Protein AF-A0A645HZ33-F1 (afdb_monomer)

pLDDT: mean 96.0, std 2.38, range [82.31, 98.31]

Structure (mmCIF, N/CA/C/O backbone):
data_AF-A0A645HZ33-F1
#
_entry.id   AF-A0A645HZ33-F1
#
loop_
_atom_site.group_PDB
_atom_site.id
_atom_site.type_symbol
_atom_site.label_atom_id
_atom_site.label_alt_id
_atom_site.label_comp_id
_atom_site.label_asym_id
_atom_site.label_entity_id
_atom_site.label_seq_id
_atom_site.pdbx_PDB_ins_code
_atom_site.Cartn_x
_atom_site.Cartn_y
_atom_site.Cartn_z
_atom_site.occupancy
_atom_site.B_iso_or_equiv
_atom_site.auth_seq_id
_atom_site.auth_comp_id
_atom_site.auth_asym_id
_atom_site.auth_atom_id
_atom_site.pdbx_PDB_model_num
ATOM 1 N N . MET A 1 1 ? 4.095 4.950 7.983 1.00 90.06 1 MET A N 1
ATOM 2 C CA . MET A 1 1 ? 3.994 4.127 9.215 1.00 90.06 1 MET A CA 1
ATOM 3 C C . MET A 1 1 ? 3.035 4.804 10.173 1.00 90.06 1 MET A C 1
ATOM 5 O O . MET A 1 1 ? 3.065 6.028 10.247 1.00 90.06 1 MET A O 1
ATOM 9 N N . GLY A 1 2 ? 2.239 4.033 10.914 1.00 95.06 2 GLY A N 1
ATOM 10 C CA . GLY A 1 2 ? 1.280 4.588 11.870 1.00 95.06 2 GLY A CA 1
ATOM 11 C C . GLY A 1 2 ? -0.171 4.328 11.473 1.00 95.06 2 GLY A C 1
ATOM 12 O O . GLY A 1 2 ? -0.450 3.284 10.886 1.00 95.06 2 GLY A O 1
ATOM 13 N N . ALA A 1 3 ? -1.071 5.234 11.843 1.00 96.94 3 ALA A N 1
ATOM 14 C CA . ALA A 1 3 ? -2.517 5.039 11.772 1.00 96.94 3 ALA A CA 1
ATOM 15 C C . ALA A 1 3 ? -3.005 4.777 10.342 1.00 96.94 3 ALA A C 1
ATOM 17 O O . ALA A 1 3 ? -2.630 5.500 9.418 1.00 96.94 3 ALA A O 1
ATOM 18 N N . ALA A 1 4 ? -3.847 3.764 10.160 1.00 96.94 4 ALA A N 1
ATOM 19 C CA . ALA A 1 4 ? -4.554 3.543 8.905 1.00 96.94 4 ALA A CA 1
ATOM 20 C C . ALA A 1 4 ? -5.818 4.415 8.832 1.00 96.94 4 ALA A C 1
ATOM 22 O O . ALA A 1 4 ? -6.524 4.591 9.823 1.00 96.94 4 ALA A O 1
ATOM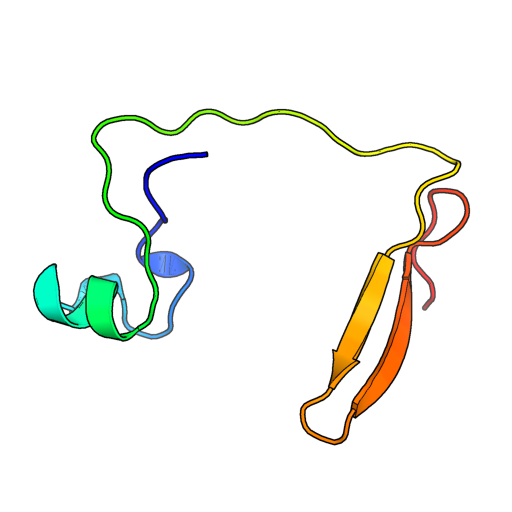 23 N N . TYR A 1 5 ? -6.116 4.926 7.642 1.00 9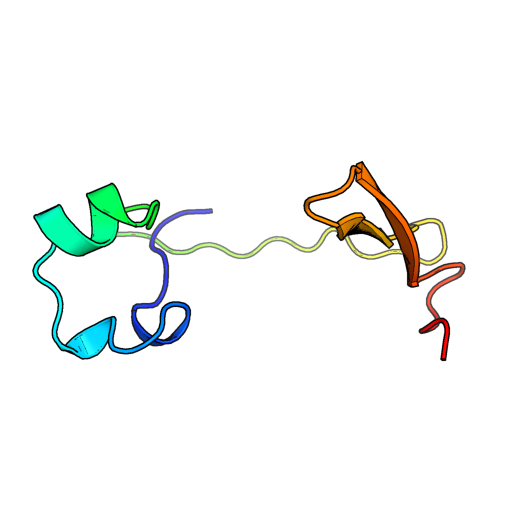5.94 5 TYR A N 1
ATOM 24 C CA . TYR A 1 5 ? -7.329 5.689 7.361 1.00 95.94 5 TYR A CA 1
ATOM 25 C C . TYR A 1 5 ? -8.547 4.762 7.233 1.00 95.94 5 TYR A C 1
ATOM 27 O O . TYR A 1 5 ? -8.459 3.720 6.581 1.00 95.94 5 TYR A O 1
ATOM 35 N N . SER A 1 6 ? -9.675 5.115 7.858 1.00 94.38 6 SER A N 1
ATOM 36 C CA . SER A 1 6 ? -10.895 4.284 7.897 1.00 94.38 6 SER A CA 1
ATOM 37 C C . SER A 1 6 ? -11.515 4.044 6.528 1.00 94.38 6 SER A C 1
ATOM 39 O O . SER A 1 6 ? -12.069 2.981 6.279 1.00 94.38 6 SER A O 1
ATOM 41 N N . GLU A 1 7 ? -11.373 4.995 5.621 1.00 94.69 7 GLU A N 1
ATOM 42 C CA . GLU A 1 7 ? -11.869 4.937 4.252 1.00 94.69 7 GLU A CA 1
ATOM 43 C C . GLU A 1 7 ? -11.119 3.929 3.361 1.00 94.69 7 GLU A C 1
ATOM 45 O O . GLU A 1 7 ? -11.590 3.612 2.271 1.00 94.69 7 GLU A O 1
ATOM 50 N N . ASN A 1 8 ? -9.983 3.379 3.815 1.00 94.94 8 ASN A N 1
ATOM 51 C CA . ASN A 1 8 ? -9.235 2.357 3.070 1.00 94.94 8 ASN A CA 1
ATOM 52 C C . ASN A 1 8 ? -9.872 0.961 3.148 1.00 94.94 8 ASN A C 1
ATOM 54 O O . ASN A 1 8 ? -9.415 0.045 2.460 1.00 94.94 8 ASN A O 1
ATOM 58 N N . ILE A 1 9 ? -10.900 0.789 3.983 1.00 93.81 9 ILE A N 1
ATOM 59 C CA . ILE A 1 9 ? -11.695 -0.434 4.084 1.00 93.81 9 ILE A CA 1
ATOM 60 C C . ILE A 1 9 ? -13.157 -0.083 3.830 1.00 93.81 9 ILE A C 1
ATOM 62 O O . ILE A 1 9 ? -13.664 0.949 4.275 1.00 93.81 9 ILE A O 1
ATOM 66 N N . GLU A 1 10 ? -13.848 -0.952 3.099 1.00 93.56 10 GLU A N 1
ATOM 67 C CA . GLU A 1 10 ? -15.268 -0.785 2.816 1.00 93.56 10 GLU A CA 1
ATOM 68 C C . GLU A 1 10 ? -16.071 -0.676 4.125 1.00 93.56 10 GLU A C 1
ATOM 70 O O . GLU A 1 10 ? -15.955 -1.516 5.013 1.00 93.56 10 GLU A O 1
ATOM 75 N N . ASN A 1 11 ? -16.883 0.380 4.247 1.00 94.06 11 ASN A N 1
ATOM 76 C CA . ASN A 1 11 ? -17.641 0.733 5.457 1.00 94.06 11 ASN A CA 1
ATOM 77 C C . ASN A 1 11 ? -16.800 1.014 6.720 1.00 94.06 11 ASN A C 1
ATOM 79 O O . ASN A 1 11 ? -17.365 1.062 7.815 1.00 94.06 11 ASN A O 1
ATOM 83 N N . GLY A 1 12 ? -15.489 1.254 6.602 1.00 93.00 12 GLY A N 1
ATOM 84 C CA . GLY A 1 12 ? -14.597 1.405 7.755 1.00 93.00 12 GLY A CA 1
ATOM 85 C C . GLY A 1 12 ? -14.922 2.575 8.694 1.00 93.00 12 GLY A C 1
ATOM 86 O O . GLY A 1 12 ? -14.599 2.511 9.878 1.00 93.00 12 GLY A O 1
ATOM 87 N N . GLU A 1 13 ? -15.616 3.617 8.223 1.00 94.12 13 GLU A N 1
ATOM 88 C CA . GLU A 1 13 ? -16.093 4.727 9.072 1.00 94.12 13 GLU A CA 1
ATOM 89 C C . GLU A 1 13 ? -17.129 4.286 10.119 1.00 94.12 13 GLU A C 1
ATOM 91 O O . GLU A 1 13 ? -17.230 4.894 11.183 1.00 94.12 13 GLU A O 1
ATOM 96 N N . ASN A 1 14 ? -17.875 3.212 9.837 1.00 95.88 14 ASN A N 1
ATOM 97 C CA . ASN A 1 14 ? -18.920 2.687 10.718 1.00 95.88 14 ASN A CA 1
ATOM 98 C C . ASN A 1 14 ? -18.409 1.602 11.676 1.00 95.88 14 ASN A C 1
ATOM 100 O O . ASN A 1 14 ? -19.181 1.102 12.493 1.00 95.88 14 ASN A O 1
ATOM 104 N N . LEU A 1 15 ? -17.135 1.220 11.562 1.00 95.44 15 LEU A N 1
ATOM 105 C CA . LEU A 1 15 ? -16.524 0.196 12.399 1.00 95.44 15 LEU A CA 1
ATOM 106 C C . LEU A 1 15 ? -16.004 0.792 13.709 1.00 95.44 15 LEU A C 1
ATOM 108 O O . LEU A 1 15 ? -15.452 1.897 13.752 1.00 95.44 15 LEU A O 1
ATOM 1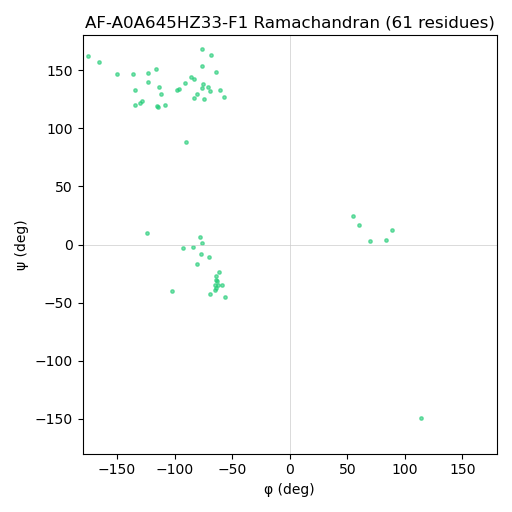12 N N . THR A 1 16 ? -16.125 0.015 14.779 1.00 95.94 16 THR A N 1
ATOM 113 C CA . THR A 1 16 ? -15.422 0.265 16.041 1.00 95.94 16 THR A CA 1
ATOM 114 C C . THR A 1 16 ? -13.920 0.038 15.885 1.00 95.94 16 THR A C 1
ATOM 116 O O . THR A 1 16 ? -13.468 -0.629 14.954 1.00 95.94 16 THR A O 1
ATOM 119 N N . ASP A 1 17 ? -13.119 0.548 16.819 1.00 92.75 17 ASP A N 1
ATOM 120 C CA . ASP A 1 17 ? -11.663 0.376 16.762 1.00 92.75 17 ASP A CA 1
ATOM 121 C C . ASP A 1 17 ? -11.246 -1.104 16.856 1.00 92.75 17 ASP A C 1
ATOM 123 O O . ASP A 1 17 ? -10.324 -1.532 16.162 1.00 92.75 17 ASP A O 1
ATOM 127 N N . GLU A 1 18 ? -11.973 -1.923 17.625 1.00 95.06 18 GLU A N 1
ATOM 128 C CA . GLU A 1 18 ? -11.743 -3.374 17.680 1.00 95.06 18 GLU A CA 1
ATOM 129 C C . GLU A 1 18 ? -12.040 -4.069 16.342 1.00 95.06 18 GLU A C 1
ATOM 131 O O . GLU A 1 18 ? -11.325 -4.991 15.949 1.00 95.06 18 GLU A O 1
ATOM 136 N N . GLU A 1 19 ? -13.092 -3.654 15.634 1.00 96.44 19 GLU A N 1
ATOM 137 C CA . GLU A 1 19 ? -13.431 -4.189 14.310 1.00 96.44 19 GLU A CA 1
ATOM 138 C C . GLU A 1 19 ? -12.404 -3.756 13.263 1.00 96.44 19 GLU A C 1
ATOM 140 O O . GLU A 1 19 ? -11.921 -4.594 12.506 1.00 96.44 19 GLU A O 1
ATOM 145 N N . LYS A 1 20 ? -11.973 -2.490 13.285 1.00 95.50 20 LYS A N 1
ATOM 146 C CA . LYS A 1 20 ? -10.894 -1.985 12.421 1.00 95.50 20 LYS A CA 1
ATOM 147 C C . LYS A 1 20 ? -9.606 -2.789 12.598 1.00 95.50 20 LYS A C 1
ATOM 149 O O . LYS A 1 20 ? -8.988 -3.190 11.613 1.00 95.50 20 LYS A O 1
ATOM 154 N N . GLN A 1 21 ? -9.218 -3.079 13.841 1.00 94.44 21 GLN A N 1
ATOM 155 C CA . GLN A 1 21 ? -8.040 -3.906 14.120 1.00 94.44 21 GLN A CA 1
ATOM 156 C C . GLN A 1 21 ? -8.196 -5.344 13.599 1.00 94.44 21 GLN A C 1
ATOM 158 O O . GLN A 1 21 ? -7.232 -5.905 13.075 1.00 94.44 21 GLN A O 1
ATOM 163 N N . LYS A 1 22 ? -9.395 -5.942 13.688 1.00 96.19 22 LYS A N 1
ATOM 164 C CA . LYS A 1 22 ? -9.676 -7.281 13.125 1.00 96.19 22 LYS A CA 1
ATOM 165 C C . LYS A 1 22 ? -9.568 -7.315 11.600 1.00 96.19 22 LYS A C 1
ATOM 167 O O . LYS A 1 22 ? -9.088 -8.310 11.065 1.00 96.19 22 LYS A O 1
ATOM 172 N N . GLU A 1 23 ? -9.941 -6.230 10.928 1.00 95.44 23 GLU A N 1
ATOM 173 C CA . GLU A 1 23 ? -9.762 -6.047 9.479 1.00 95.44 23 GLU A CA 1
ATOM 174 C C . GLU A 1 23 ? -8.306 -5.705 9.088 1.00 95.44 23 GLU A C 1
ATOM 176 O O . GLU A 1 23 ? -7.983 -5.525 7.914 1.00 95.44 23 GLU A O 1
ATOM 181 N N . GLY A 1 24 ? -7.390 -5.644 10.063 1.00 95.50 24 GLY A N 1
ATOM 182 C CA . GLY A 1 24 ? -5.959 -5.433 9.839 1.00 95.50 24 GLY A CA 1
ATOM 183 C C . GLY A 1 24 ? -5.530 -3.967 9.798 1.00 95.50 24 GLY A C 1
ATOM 184 O O . GLY A 1 24 ? -4.399 -3.677 9.399 1.00 95.50 24 GLY A O 1
ATOM 185 N N . MET A 1 25 ? -6.391 -3.033 10.213 1.00 96.81 25 MET A N 1
ATOM 186 C CA . MET A 1 25 ? -6.008 -1.629 10.337 1.00 96.81 25 MET A CA 1
ATOM 187 C C . MET A 1 25 ? -5.021 -1.427 11.484 1.00 96.81 25 MET A C 1
ATOM 189 O O . MET A 1 25 ? -5.240 -1.872 12.610 1.00 96.81 25 MET A O 1
ATOM 193 N N . ASN A 1 26 ? -3.942 -0.698 11.203 1.00 96.94 26 ASN A N 1
ATOM 194 C CA . ASN A 1 26 ? -2.981 -0.316 12.225 1.00 96.94 26 ASN A CA 1
ATOM 195 C C . ASN A 1 26 ? -3.487 0.903 13.012 1.00 96.94 26 ASN A C 1
ATOM 197 O O . ASN A 1 26 ? -3.826 1.924 12.412 1.00 96.94 26 ASN A O 1
ATOM 201 N N . ASP A 1 27 ? -3.480 0.809 14.341 1.00 95.19 27 ASP A N 1
ATOM 202 C CA . ASP A 1 27 ? -3.874 1.887 15.250 1.00 95.19 27 ASP A CA 1
ATOM 203 C C . ASP A 1 27 ? -2.642 2.640 15.780 1.00 95.19 27 ASP A C 1
ATOM 205 O O . ASP A 1 27 ? -1.631 2.044 16.166 1.00 95.19 27 ASP A O 1
ATOM 209 N N . SER A 1 28 ? -2.686 3.971 15.740 1.00 96.56 28 SER A N 1
ATOM 210 C CA . SER A 1 28 ? -1.604 4.835 16.212 1.00 96.56 28 SER A CA 1
ATOM 211 C C . SER A 1 28 ? -2.064 6.284 16.360 1.00 96.56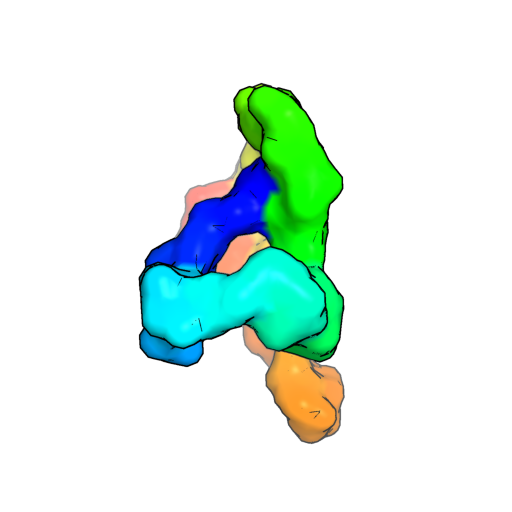 28 SER A C 1
ATOM 213 O O . SER A 1 28 ? -2.966 6.743 15.671 1.00 96.56 28 SER A O 1
ATOM 215 N N . LEU A 1 29 ? -1.360 7.052 17.190 1.00 96.00 29 LEU A N 1
ATOM 216 C CA . LEU A 1 29 ? -1.544 8.506 17.278 1.00 96.00 29 LEU A CA 1
ATOM 217 C C . LEU A 1 29 ? -0.826 9.274 16.164 1.00 96.00 29 LEU A C 1
ATOM 219 O O . LEU A 1 29 ? -1.093 10.455 15.958 1.00 96.00 29 LEU A O 1
ATOM 223 N N . ILE A 1 30 ? 0.128 8.633 15.490 1.00 97.06 30 ILE A N 1
ATOM 224 C CA . ILE A 1 30 ? 0.941 9.264 14.454 1.00 97.06 30 ILE A CA 1
ATOM 225 C C . ILE A 1 30 ? 0.683 8.610 13.105 1.00 97.06 30 ILE A C 1
ATOM 227 O O . ILE A 1 30 ? 0.409 7.415 13.020 1.00 97.06 30 ILE A O 1
ATOM 231 N N . HIS A 1 31 ? 0.842 9.395 12.048 1.00 97.19 31 HIS A N 1
ATOM 232 C CA . HIS A 1 31 ? 0.929 8.924 10.676 1.00 97.19 31 HIS A CA 1
ATOM 233 C C . HIS A 1 31 ? 2.102 9.650 10.023 1.00 97.19 31 HIS A C 1
ATOM 235 O O . HIS A 1 31 ? 2.139 10.879 10.001 1.00 97.19 31 HIS A O 1
ATOM 241 N N . TYR A 1 32 ? 3.096 8.894 9.563 1.00 96.62 32 TYR A N 1
ATOM 242 C CA . TYR A 1 32 ? 4.279 9.450 8.915 1.00 96.62 32 TYR A CA 1
ATOM 243 C C . TYR A 1 32 ? 4.560 8.738 7.599 1.00 96.62 32 TYR A C 1
ATOM 245 O O . TYR A 1 32 ? 4.798 7.523 7.584 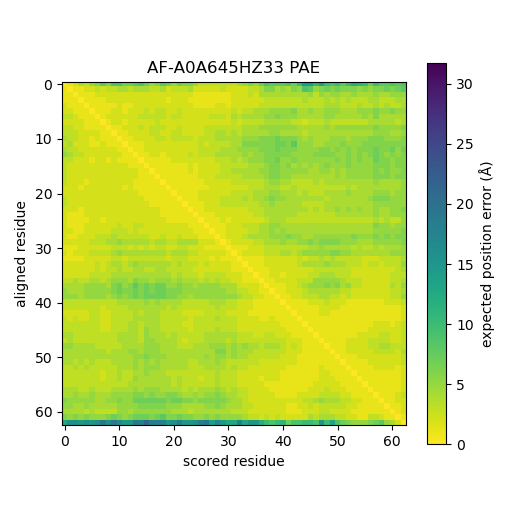1.00 96.62 32 TYR A O 1
ATOM 253 N N . ASP A 1 33 ? 4.588 9.510 6.522 1.00 97.44 33 ASP A N 1
ATOM 254 C CA . ASP A 1 33 ? 4.901 9.034 5.183 1.00 97.44 33 ASP A CA 1
ATOM 255 C C . ASP A 1 33 ? 6.394 9.129 4.886 1.00 97.44 33 ASP A C 1
ATOM 257 O O . ASP A 1 33 ? 7.065 10.110 5.208 1.00 97.44 33 ASP A O 1
ATOM 261 N N . PHE A 1 34 ? 6.909 8.098 4.224 1.00 97.25 34 PHE A N 1
ATOM 262 C CA . PHE A 1 34 ? 8.238 8.102 3.632 1.00 97.25 34 PHE A CA 1
ATOM 263 C C . PHE A 1 34 ? 8.167 7.494 2.234 1.00 97.25 34 PHE A C 1
ATOM 265 O O . PHE A 1 34 ? 7.368 6.598 1.960 1.00 97.25 34 PHE A O 1
ATOM 272 N N . MET A 1 35 ? 9.009 7.995 1.338 1.00 96.69 35 MET A N 1
ATOM 273 C CA . MET A 1 35 ? 8.944 7.688 -0.085 1.00 96.69 35 MET A CA 1
ATOM 274 C C . MET A 1 35 ? 9.920 6.561 -0.413 1.00 96.69 35 MET A C 1
ATOM 276 O O . MET A 1 35 ? 11.081 6.607 -0.012 1.00 96.69 35 MET A O 1
ATOM 280 N N . VAL A 1 36 ? 9.452 5.572 -1.175 1.00 95.44 36 VAL A N 1
ATOM 281 C CA . VAL A 1 36 ? 10.249 4.412 -1.623 1.00 95.44 36 VAL A CA 1
ATOM 282 C C . VAL A 1 36 ? 10.255 4.239 -3.145 1.00 95.44 36 VAL A C 1
ATOM 284 O O . VAL A 1 36 ? 10.686 3.207 -3.642 1.00 95.44 36 VAL A O 1
ATOM 287 N N . GLY A 1 37 ? 9.741 5.218 -3.893 1.00 95.50 37 GLY A N 1
ATOM 288 C CA . GLY A 1 37 ? 9.685 5.168 -5.354 1.00 95.50 37 GLY A CA 1
ATOM 289 C C . GLY A 1 37 ? 11.040 5.432 -6.015 1.00 95.50 37 GLY A C 1
ATOM 290 O O . GLY A 1 37 ? 11.886 6.137 -5.468 1.00 95.50 37 GLY A O 1
ATOM 291 N N . GLY A 1 38 ? 11.218 4.898 -7.222 1.00 96.06 38 GLY A N 1
ATOM 292 C CA . GLY A 1 38 ? 12.431 5.043 -8.023 1.00 96.06 38 GLY A CA 1
ATOM 293 C C . GLY A 1 38 ? 12.260 4.404 -9.399 1.00 96.06 38 GLY A C 1
ATOM 294 O O . GLY A 1 38 ? 11.355 3.596 -9.599 1.00 96.06 38 GLY A O 1
ATOM 295 N N . LYS A 1 39 ? 13.118 4.769 -10.358 1.00 95.81 39 LYS A N 1
ATOM 296 C CA . LYS A 1 39 ? 13.082 4.198 -11.717 1.00 95.81 39 LYS A CA 1
ATOM 297 C C . LYS A 1 39 ? 13.398 2.698 -11.717 1.00 95.81 39 LYS A C 1
ATOM 299 O O . LYS A 1 39 ? 12.898 1.963 -12.548 1.00 95.81 39 LYS A O 1
ATOM 304 N N . ASP A 1 40 ? 14.212 2.249 -10.776 1.00 97.06 40 ASP A N 1
ATOM 305 C CA . ASP A 1 40 ? 14.605 0.857 -10.558 1.00 97.06 40 ASP A CA 1
ATOM 306 C C . ASP A 1 40 ? 13.593 0.050 -9.721 1.00 97.06 40 ASP A C 1
ATOM 308 O O . ASP A 1 40 ? 13.771 -1.152 -9.516 1.00 97.06 40 ASP A O 1
ATOM 312 N N . VAL A 1 41 ? 12.510 0.677 -9.250 1.00 97.94 41 VAL A N 1
ATOM 313 C CA . VAL A 1 41 ? 11.473 0.007 -8.459 1.00 97.94 41 VAL A CA 1
ATOM 314 C C . VAL A 1 41 ? 10.487 -0.709 -9.374 1.00 97.94 41 VAL A C 1
ATOM 316 O O . VAL A 1 41 ? 9.866 -0.113 -10.252 1.00 97.94 41 VAL A O 1
ATOM 319 N N . THR A 1 42 ? 10.293 -2.000 -9.112 1.00 98.12 42 THR A N 1
ATOM 320 C CA . THR A 1 42 ? 9.253 -2.817 -9.747 1.00 98.12 42 THR A CA 1
ATOM 321 C C . THR A 1 42 ? 8.189 -3.198 -8.721 1.00 98.12 42 THR A C 1
ATOM 323 O O . THR A 1 42 ? 8.510 -3.744 -7.664 1.00 98.12 42 THR A O 1
ATOM 326 N N . VAL A 1 43 ? 6.914 -2.968 -9.040 1.00 98.00 43 VAL A N 1
ATOM 327 C CA . VAL A 1 43 ? 5.764 -3.349 -8.203 1.00 98.00 43 VAL A CA 1
ATOM 328 C C . VAL A 1 43 ? 5.034 -4.515 -8.855 1.00 98.00 43 VAL A C 1
ATOM 330 O O . VAL A 1 43 ? 4.537 -4.408 -9.974 1.00 98.00 43 VAL A O 1
ATOM 333 N N . THR A 1 44 ? 4.949 -5.642 -8.146 1.00 98.19 44 THR A N 1
ATOM 334 C CA . THR A 1 44 ? 4.221 -6.840 -8.589 1.00 98.19 44 THR A CA 1
ATOM 335 C C . THR A 1 44 ? 3.040 -7.107 -7.663 1.00 98.19 44 THR A C 1
ATOM 337 O O . THR A 1 44 ? 3.229 -7.367 -6.476 1.00 98.19 44 THR A O 1
ATOM 340 N N . GLY A 1 45 ? 1.827 -7.093 -8.211 1.00 97.81 45 GLY A N 1
ATOM 341 C CA . GLY A 1 45 ? 0.630 -7.568 -7.528 1.00 97.81 45 GLY A CA 1
ATOM 342 C C . GLY A 1 45 ? 0.591 -9.096 -7.484 1.00 97.81 45 GLY A C 1
ATOM 343 O O . GLY A 1 45 ? 0.899 -9.767 -8.473 1.00 97.81 45 GLY A O 1
ATOM 344 N N . VAL A 1 46 ? 0.197 -9.655 -6.340 1.00 98.19 46 VAL A N 1
ATOM 345 C CA . VAL A 1 46 ? 0.007 -11.100 -6.148 1.00 98.19 46 VAL A CA 1
ATOM 346 C C . VAL A 1 46 ? -1.471 -11.359 -5.891 1.00 98.19 46 VAL A C 1
ATOM 348 O O . VAL A 1 46 ? -2.024 -10.863 -4.912 1.00 98.19 46 VAL A O 1
ATOM 351 N N . LYS A 1 47 ? -2.115 -12.127 -6.770 1.00 97.94 47 LYS A N 1
ATOM 352 C CA . LYS A 1 47 ? -3.530 -12.491 -6.627 1.00 97.94 47 LYS A CA 1
ATOM 353 C C . LYS A 1 47 ? -3.722 -13.578 -5.566 1.00 97.94 47 LYS A C 1
ATOM 355 O O . LYS A 1 47 ? -2.770 -14.238 -5.144 1.00 97.94 47 LYS A O 1
ATOM 360 N N . ALA A 1 48 ? -4.976 -13.807 -5.174 1.00 97.81 48 ALA A N 1
ATOM 361 C CA . ALA A 1 48 ? -5.341 -14.841 -4.204 1.00 97.81 48 ALA A CA 1
ATOM 362 C C . ALA A 1 48 ? -4.913 -16.257 -4.648 1.00 97.81 48 ALA A C 1
ATOM 364 O O . ALA A 1 48 ? -4.467 -17.055 -3.827 1.00 97.81 48 ALA A O 1
ATOM 365 N N . ASP A 1 49 ? -4.955 -16.536 -5.955 1.00 98.06 49 ASP A N 1
ATOM 366 C CA . ASP A 1 49 ? -4.484 -17.787 -6.572 1.00 98.06 49 ASP A CA 1
ATOM 367 C C . ASP A 1 49 ? -2.951 -17.868 -6.733 1.00 98.06 49 ASP A C 1
ATOM 369 O O . ASP A 1 49 ? -2.434 -18.810 -7.330 1.00 98.06 49 ASP A O 1
ATOM 373 N N . ARG A 1 50 ? -2.216 -16.888 -6.187 1.00 97.94 50 ARG A N 1
ATOM 374 C CA . ARG A 1 50 ? -0.754 -16.716 -6.262 1.00 97.94 50 ARG A CA 1
ATOM 375 C C . ARG A 1 50 ? -0.200 -16.325 -7.629 1.00 97.94 50 ARG A C 1
ATOM 377 O O . ARG A 1 50 ? 1.020 -16.173 -7.745 1.00 97.94 50 ARG A O 1
ATOM 384 N N . THR A 1 51 ? -1.037 -16.106 -8.640 1.00 98.31 51 THR A N 1
ATOM 385 C CA . THR A 1 51 ? -0.562 -15.543 -9.908 1.00 98.31 51 THR A CA 1
ATOM 386 C C . THR A 1 51 ? -0.022 -14.128 -9.694 1.00 98.31 51 THR A C 1
ATOM 388 O O . THR A 1 51 ? -0.451 -13.395 -8.797 1.00 98.31 51 THR A O 1
ATOM 391 N N . ARG A 1 52 ? 0.981 -13.758 -10.494 1.00 98.19 52 ARG A N 1
ATOM 392 C CA . ARG A 1 52 ? 1.715 -12.494 -10.371 1.00 98.19 52 ARG A CA 1
ATOM 393 C C . ARG A 1 52 ? 1.448 -11.610 -11.578 1.00 98.19 52 ARG A C 1
ATOM 395 O O . ARG A 1 52 ? 1.499 -12.091 -12.706 1.00 98.19 52 ARG A O 1
ATOM 402 N N . VAL A 1 53 ? 1.199 -10.330 -11.329 1.00 97.94 53 VAL A N 1
ATOM 403 C CA . VAL A 1 53 ? 0.998 -9.305 -12.359 1.00 97.94 53 VAL A C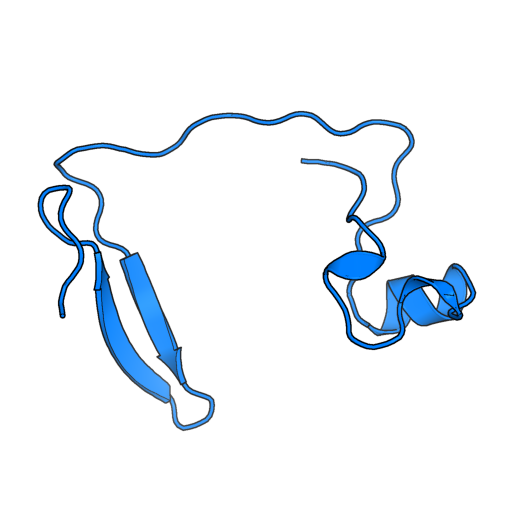A 1
ATOM 404 C C . VAL A 1 53 ? 1.924 -8.140 -12.045 1.00 97.94 53 VAL A C 1
ATOM 406 O O . VAL A 1 53 ? 1.875 -7.598 -10.943 1.00 97.94 53 VAL A O 1
ATOM 409 N N . VAL A 1 54 ? 2.788 -7.768 -12.985 1.00 98.06 54 VAL A N 1
ATOM 410 C CA . VAL A 1 54 ? 3.610 -6.561 -12.841 1.00 98.06 54 VAL A CA 1
ATOM 411 C C . VAL A 1 54 ? 2.707 -5.354 -13.072 1.00 98.06 54 VAL A C 1
ATOM 413 O O . VAL A 1 54 ? 2.020 -5.301 -14.083 1.00 98.06 54 VAL A O 1
ATOM 416 N N . LEU A 1 55 ? 2.675 -4.427 -12.116 1.00 98.00 55 LEU A N 1
ATOM 417 C CA . LEU A 1 55 ? 1.840 -3.223 -12.158 1.00 98.00 55 LEU A CA 1
ATOM 418 C C . LEU A 1 55 ? 2.662 -1.985 -12.531 1.00 98.00 55 LEU A C 1
ATOM 420 O O . LEU A 1 55 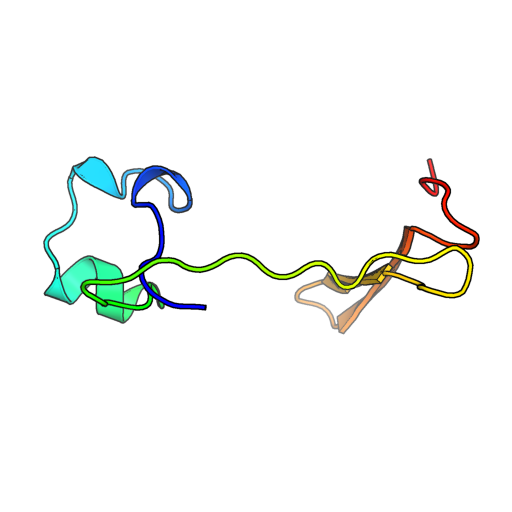? 2.201 -1.153 -13.304 1.00 98.00 55 LEU A O 1
ATOM 424 N N . LEU A 1 56 ? 3.884 -1.881 -12.004 1.00 98.12 56 LEU A N 1
ATOM 425 C CA . LEU A 1 56 ? 4.812 -0.778 -12.254 1.00 98.12 56 LEU A CA 1
ATOM 426 C C . LEU A 1 56 ? 6.206 -1.350 -12.531 1.00 98.12 56 LEU A C 1
ATOM 428 O O . LEU A 1 56 ? 6.662 -2.212 -11.776 1.00 98.12 56 LEU A O 1
ATOM 432 N N . ALA A 1 57 ? 6.876 -0.870 -13.573 1.00 97.56 57 ALA A N 1
ATOM 433 C CA . ALA A 1 57 ? 8.270 -1.187 -13.887 1.00 97.56 57 ALA A CA 1
ATOM 434 C C . ALA A 1 57 ? 8.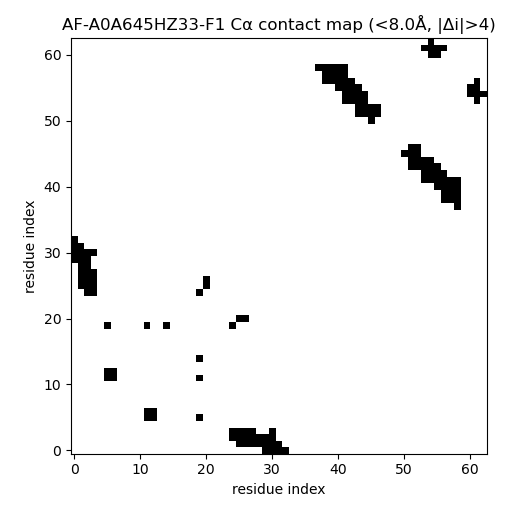916 -0.003 -14.616 1.00 97.56 57 ALA A C 1
ATOM 436 O O . ALA A 1 57 ? 8.237 0.720 -15.341 1.00 97.56 57 ALA A O 1
ATOM 437 N N . ASP A 1 58 ? 10.215 0.215 -14.401 1.00 96.38 58 ASP A N 1
ATOM 438 C CA . ASP A 1 58 ? 10.983 1.304 -15.024 1.00 96.38 58 ASP A CA 1
ATOM 439 C C . ASP A 1 58 ? 10.401 2.718 -14.798 1.00 96.38 58 ASP A C 1
ATOM 441 O O . ASP A 1 58 ? 10.658 3.645 -15.568 1.00 96.38 58 ASP A O 1
ATOM 445 N N . GLY A 1 5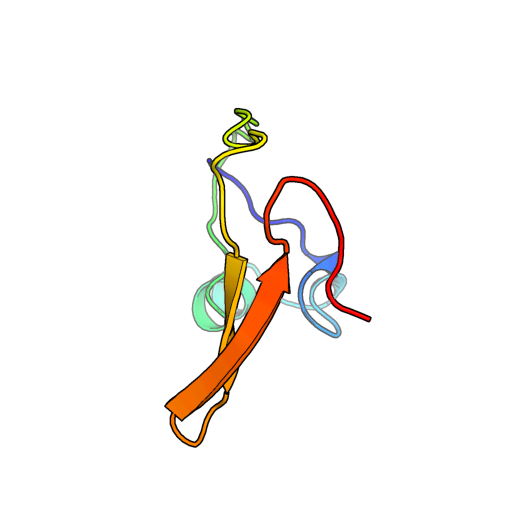9 ? 9.633 2.895 -13.715 1.00 94.88 59 GLY A N 1
ATOM 446 C CA . GLY A 1 59 ? 8.923 4.136 -13.386 1.00 94.88 59 GLY A CA 1
ATOM 447 C C . GLY A 1 59 ? 7.565 4.318 -14.078 1.00 94.88 59 GLY A C 1
ATOM 448 O O . GLY A 1 59 ? 6.934 5.349 -13.867 1.00 94.88 59 GLY A O 1
ATOM 449 N N . GLU A 1 60 ? 7.096 3.336 -14.849 1.00 96.56 60 GLU A N 1
ATOM 450 C CA . GLU A 1 60 ? 5.884 3.427 -15.672 1.00 96.56 60 GLU A CA 1
ATOM 451 C C . GLU A 1 60 ? 4.864 2.327 -15.338 1.00 96.56 60 GLU A C 1
ATOM 453 O O . GLU A 1 60 ? 5.213 1.189 -14.989 1.00 96.56 60 GLU A O 1
ATOM 458 N N . TRP A 1 61 ? 3.577 2.658 -15.472 1.00 96.81 61 TRP A N 1
ATOM 459 C CA . TRP A 1 61 ? 2.483 1.699 -15.305 1.00 96.81 61 TRP A CA 1
ATOM 460 C C . TRP A 1 61 ? 2.447 0.703 -16.463 1.00 96.81 61 TRP A C 1
ATOM 462 O O . TRP A 1 61 ? 2.537 1.079 -17.630 1.00 96.81 61 TRP A O 1
ATOM 472 N N . GLN A 1 62 ? 2.273 -0.572 -16.130 1.00 95.31 62 GLN A N 1
ATOM 473 C CA . GLN A 1 62 ? 2.131 -1.651 -17.102 1.00 95.31 62 GLN A CA 1
ATOM 474 C C . GLN A 1 62 ? 0.640 -1.818 -17.428 1.00 95.31 62 GLN A C 1
ATOM 476 O O . GLN A 1 62 ? -0.074 -2.543 -16.733 1.00 95.31 62 GLN A O 1
ATOM 481 N N . ILE A 1 63 ? 0.170 -1.054 -18.423 1.00 82.31 63 ILE A N 1
ATOM 482 C CA . ILE A 1 63 ? -1.219 -1.052 -18.925 1.00 82.31 63 ILE A CA 1
ATOM 483 C C . ILE A 1 63 ? -1.411 -2.158 -19.964 1.00 82.31 63 ILE A C 1
ATOM 485 O O . ILE A 1 63 ? -0.534 -2.291 -20.848 1.00 82.31 63 ILE A O 1
#

Secondary structure (DSSP, 8-state):
-BPPPGGGSTTGGGS-HHHHHHTTPPP-S-B-------TT--EEEE-TT--EEEEEETTEE--

Solvent-accessible surface area (backbone atoms only — not comparable to full-atom values): 4044 Å² total; per-residue (Å²): 92,52,39,56,66,44,83,81,39,92,70,33,79,79,47,52,73,72,54,39,43,74,74,67,45,46,84,53,98,49,71,48,89,82,88,83,84,48,54,88,43,68,42,67,49,69,48,95,88,64,52,75,42,68,45,32,44,74,65,40,75,62,127

Sequence (63 aa):
MGAAYSENIENGENLTDEEKQKEGMNDSLIHYDFMVGGKDVTVTGVKADRTRVVLLADGEWQI

Mean predicted aligned error: 3.23 Å

Organism: NCBI:txid1076179

InterPro domains:
  IPR000787 Peptidase M29 [PF02073] (1-61)
  IPR000787 Peptidase M29 [PR00919] (16-38)
  IPR000787 Peptidase M29 [PR00919] (42-61)

Foldseek 3Di:
DAFDDLVVDVVSVVDDPVVCVVVVTGHHPDDDDDDDDDLQDWDWDADPVRDIDTQDHSRDGDD

Radius of gyration: 15.58 Å; Cα contacts (8 Å, |Δi|>4): 75; chains: 1; bounding box: 34×27×37 Å

Nearest PDB structures (foldseek):
  1zjc-assembly1_A-2  TM=9.810E-01  e=2.725E-04  Staphylococcus aureus subsp. aureus MW2
  4icr-assembly1_A  TM=9.848E-01  e=6.062E-04  Streptococcus pneumoniae TIGR4
  4icq-assembly1_B  TM=9.724E-01  e=2.012E-03  Streptococcus pneumoniae TIGR4
  5lnl-assembly3_I  TM=4.095E-01  e=5.594E+00  Haemophilus influenzae